Protein AF-A0A813ERV9-F1 (afdb_monomer_lite)

Organism: Polarella glacialis (NCBI:txid89957)

Foldseek 3Di:
DDPPDPVVVVVVVVVVVVVVVVVVVVVVVVVVVVVVVVVLVVVLVVVLVVLLVVCVVVVHDPVVSVVVSVVSVVCSVPDDSDPDDPVVDDPVVLLVVLCVVCVVVQCVPPVLVVCCVPPVPVSSVVSVD

pLDDT: mean 85.31, std 9.58, range [49.56, 96.94]

Radius of gyration: 27.92 Å; chains: 1; bounding box: 66×47×72 Å

Structure (mmCIF, N/CA/C/O backbone):
data_AF-A0A813ERV9-F1
#
_entry.id   AF-A0A813ERV9-F1
#
loop_
_atom_site.group_PDB
_atom_site.id
_atom_site.type_symbol
_atom_site.label_atom_id
_atom_site.label_alt_id
_atom_site.label_comp_id
_atom_site.label_asym_id
_atom_site.label_entity_id
_atom_site.label_seq_id
_atom_site.pdbx_PDB_ins_code
_atom_site.Cartn_x
_atom_site.Cartn_y
_atom_site.Cartn_z
_atom_site.occupancy
_atom_site.B_iso_or_equiv
_atom_site.auth_seq_id
_atom_site.auth_comp_id
_atom_site.auth_asym_id
_atom_site.auth_atom_id
_atom_site.pdbx_PDB_model_num
ATOM 1 N N . VAL A 1 1 ? 40.493 -7.833 -31.629 1.00 49.56 1 VAL A N 1
ATOM 2 C CA . VAL A 1 1 ? 40.526 -8.525 -32.939 1.00 49.56 1 VAL A CA 1
ATOM 3 C C . VAL A 1 1 ? 39.834 -7.615 -33.942 1.00 49.56 1 VAL A C 1
ATOM 5 O O . VAL A 1 1 ? 38.726 -7.182 -33.652 1.00 49.56 1 VAL A O 1
ATOM 8 N N . ARG A 1 2 ? 40.522 -7.187 -35.010 1.00 52.38 2 ARG A N 1
ATOM 9 C CA . ARG A 1 2 ? 39.941 -6.306 -36.041 1.00 52.38 2 ARG A CA 1
ATOM 10 C C . ARG A 1 2 ? 39.028 -7.160 -36.937 1.00 52.38 2 ARG A C 1
ATOM 12 O O . ARG A 1 2 ? 39.505 -8.198 -37.376 1.00 52.38 2 ARG A O 1
ATOM 19 N N . PRO A 1 3 ? 37.762 -6.776 -37.172 1.00 57.84 3 PRO A N 1
ATOM 20 C CA . PRO A 1 3 ? 36.899 -7.511 -38.086 1.00 57.84 3 PRO A CA 1
ATOM 21 C C . PRO A 1 3 ? 37.308 -7.186 -39.524 1.00 57.84 3 PRO A C 1
ATOM 23 O O . PRO A 1 3 ? 37.125 -6.049 -39.977 1.00 57.84 3 PRO A O 1
ATOM 26 N N . ASP A 1 4 ? 37.901 -8.164 -40.203 1.00 72.00 4 ASP A N 1
ATOM 27 C CA . ASP A 1 4 ? 38.377 -8.037 -41.586 1.00 72.00 4 ASP A CA 1
ATOM 28 C C . ASP A 1 4 ? 37.262 -8.325 -42.609 1.00 72.00 4 ASP A C 1
ATOM 30 O O . ASP A 1 4 ? 37.397 -7.988 -43.783 1.00 72.00 4 ASP A O 1
ATOM 34 N N . SER A 1 5 ? 36.114 -8.863 -42.176 1.00 78.38 5 SER A N 1
ATOM 35 C CA . SER A 1 5 ? 34.961 -9.131 -43.044 1.00 78.38 5 SER A CA 1
ATOM 36 C C . SER A 1 5 ? 33.799 -8.162 -42.790 1.00 78.38 5 SER A C 1
ATOM 38 O O . SER A 1 5 ? 33.397 -7.913 -41.651 1.00 78.38 5 SER A O 1
ATOM 40 N N . GLY A 1 6 ? 33.197 -7.627 -43.860 1.00 83.50 6 GLY A N 1
ATOM 41 C CA . GLY A 1 6 ? 32.031 -6.732 -43.773 1.00 83.50 6 GLY A CA 1
ATOM 42 C C . GLY A 1 6 ? 30.835 -7.351 -43.034 1.00 83.50 6 GLY A C 1
ATOM 43 O O . GLY A 1 6 ? 30.091 -6.641 -42.356 1.00 83.50 6 GLY A O 1
ATOM 44 N N . TRP A 1 7 ? 30.707 -8.680 -43.082 1.00 86.44 7 TRP A N 1
ATOM 45 C CA . TRP A 1 7 ? 29.687 -9.429 -42.346 1.00 86.44 7 TRP A CA 1
ATOM 46 C C . TRP A 1 7 ? 29.900 -9.406 -40.828 1.00 86.44 7 TRP A C 1
ATOM 48 O O . TRP A 1 7 ? 28.932 -9.278 -40.080 1.00 86.44 7 TRP A O 1
ATOM 58 N N . GLU A 1 8 ? 31.149 -9.447 -40.361 1.00 87.69 8 GLU A N 1
ATOM 59 C CA . GLU A 1 8 ? 31.474 -9.368 -38.929 1.00 87.69 8 GLU A CA 1
ATOM 60 C C . GLU A 1 8 ? 31.128 -7.992 -38.355 1.00 87.69 8 GLU A C 1
ATOM 62 O O . GLU A 1 8 ? 30.645 -7.886 -37.227 1.00 87.69 8 GLU A O 1
ATOM 67 N N . ARG A 1 9 ? 31.313 -6.927 -39.148 1.00 86.31 9 ARG A N 1
ATOM 68 C CA . ARG A 1 9 ? 30.912 -5.568 -38.757 1.00 86.31 9 ARG A CA 1
ATOM 69 C C . ARG A 1 9 ? 29.401 -5.446 -38.610 1.00 86.31 9 ARG A C 1
ATOM 71 O O . ARG A 1 9 ? 28.942 -4.900 -37.611 1.00 86.31 9 ARG A O 1
ATOM 78 N N . LEU A 1 10 ? 28.637 -5.964 -39.574 1.00 90.75 10 LEU A N 1
ATOM 79 C CA . LEU A 1 10 ? 27.175 -5.930 -39.519 1.00 90.75 10 LEU A CA 1
ATOM 80 C C . LEU A 1 10 ? 26.655 -6.705 -38.301 1.00 90.75 10 LEU A C 1
ATOM 82 O O . LEU A 1 10 ? 25.836 -6.188 -37.543 1.00 90.75 10 LEU A O 1
ATOM 86 N N . TYR A 1 11 ? 27.191 -7.904 -38.066 1.00 91.50 11 TYR A N 1
ATOM 87 C CA . TYR A 1 11 ? 26.864 -8.709 -36.891 1.00 91.50 11 TYR A CA 1
ATOM 88 C C . TYR A 1 11 ? 27.214 -7.990 -35.578 1.00 91.50 11 TYR A C 1
ATOM 90 O O . TYR A 1 11 ? 26.407 -7.970 -34.650 1.00 91.50 11 TYR A O 1
ATOM 98 N N . GLY A 1 12 ? 28.366 -7.313 -35.520 1.00 92.19 12 GLY A N 1
ATOM 99 C CA . GLY A 1 12 ? 28.754 -6.483 -34.379 1.00 92.19 12 GLY A CA 1
ATOM 100 C C . GLY A 1 12 ? 27.765 -5.347 -34.100 1.00 92.19 12 GLY A C 1
ATOM 101 O O . GLY A 1 12 ? 27.394 -5.132 -32.947 1.00 92.19 12 GLY A O 1
ATOM 102 N N . VAL A 1 13 ? 27.277 -4.662 -35.139 1.00 92.69 13 VAL A N 1
ATOM 103 C CA . VAL A 1 13 ? 26.252 -3.611 -35.000 1.00 92.69 13 VAL A CA 1
ATOM 104 C C . VAL A 1 13 ? 24.943 -4.185 -34.452 1.00 92.69 13 VAL A C 1
ATOM 106 O O . VAL A 1 13 ? 24.366 -3.609 -33.528 1.00 92.69 13 VAL A O 1
ATOM 109 N N . PHE A 1 14 ? 24.499 -5.342 -34.953 1.00 95.06 14 PHE A N 1
ATOM 110 C CA . PHE A 1 14 ? 23.310 -6.020 -34.427 1.00 95.06 14 PHE A CA 1
ATOM 111 C C . PHE A 1 14 ? 23.476 -6.443 -32.963 1.00 95.06 14 PHE A C 1
ATOM 113 O O . PHE A 1 14 ? 22.573 -6.213 -32.157 1.00 95.06 14 PHE A O 1
ATOM 120 N N . ILE A 1 15 ? 24.625 -7.007 -32.579 1.00 95.12 15 ILE A N 1
ATOM 121 C CA . ILE A 1 15 ? 24.897 -7.361 -31.178 1.00 95.12 15 ILE A CA 1
ATOM 122 C C . ILE A 1 15 ? 24.855 -6.124 -30.288 1.00 95.12 15 ILE A C 1
ATOM 124 O O . ILE A 1 15 ? 24.197 -6.142 -29.252 1.00 95.12 15 ILE A O 1
ATOM 128 N N . VAL A 1 16 ? 25.529 -5.039 -30.670 1.00 95.69 16 VAL A N 1
ATOM 129 C CA . VAL A 1 16 ? 25.535 -3.813 -29.862 1.00 95.69 16 VAL A CA 1
ATOM 130 C C . VAL A 1 16 ? 24.114 -3.261 -29.719 1.00 95.69 16 VAL A C 1
ATOM 132 O O . VAL A 1 16 ? 23.699 -2.935 -28.608 1.00 95.69 16 VAL A O 1
ATOM 135 N N . GLY A 1 17 ? 23.335 -3.240 -30.805 1.00 96.56 17 GLY A N 1
ATOM 136 C CA . GLY A 1 17 ? 21.934 -2.815 -30.776 1.00 96.56 17 GLY A CA 1
ATOM 137 C C . GLY A 1 17 ? 21.072 -3.669 -29.842 1.00 96.56 17 GLY A C 1
ATOM 138 O O . GLY A 1 17 ? 20.411 -3.141 -28.949 1.00 96.56 17 GLY A O 1
ATOM 139 N N . THR A 1 18 ? 21.114 -4.993 -29.995 1.00 95.19 18 THR A N 1
ATOM 140 C CA . THR A 1 18 ? 20.359 -5.926 -29.137 1.00 95.19 18 THR A CA 1
ATOM 141 C C . THR A 1 18 ? 20.794 -5.847 -27.671 1.00 95.19 18 THR A C 1
ATOM 143 O O . THR A 1 18 ? 19.945 -5.846 -26.782 1.00 95.19 18 THR A O 1
ATOM 146 N N . THR A 1 19 ? 22.092 -5.687 -27.402 1.00 96.44 19 THR A N 1
ATOM 147 C CA . THR A 1 19 ? 22.637 -5.545 -26.042 1.00 96.44 19 THR A CA 1
ATOM 148 C C . THR A 1 19 ? 22.113 -4.281 -25.361 1.00 96.44 19 THR A C 1
ATOM 150 O O . THR A 1 19 ? 21.693 -4.339 -24.206 1.00 96.44 19 THR A O 1
ATOM 153 N N . LEU A 1 20 ? 22.063 -3.152 -26.076 1.00 96.56 20 LEU A N 1
ATOM 154 C CA . LEU A 1 20 ? 21.489 -1.909 -25.553 1.00 96.56 20 LEU A CA 1
ATOM 155 C C . LEU A 1 20 ? 20.004 -2.063 -25.209 1.00 96.56 20 LEU A C 1
ATOM 157 O O . LEU A 1 20 ? 19.573 -1.611 -24.149 1.00 96.56 20 LEU A O 1
ATOM 161 N N . VAL A 1 21 ? 19.231 -2.740 -26.063 1.00 96.94 21 VAL A N 1
ATOM 162 C CA . VAL A 1 21 ? 17.805 -3.002 -25.811 1.00 96.94 21 VAL A CA 1
ATOM 163 C C . VAL A 1 21 ? 17.617 -3.882 -24.572 1.00 96.94 21 VAL A C 1
ATOM 165 O O . VAL A 1 21 ? 16.792 -3.566 -23.713 1.00 96.94 21 VAL A O 1
ATOM 168 N N . VAL A 1 22 ? 18.403 -4.954 -24.435 1.00 96.88 22 VAL A N 1
ATOM 169 C CA . VAL A 1 22 ? 18.330 -5.857 -23.275 1.00 96.88 22 VAL A CA 1
ATOM 170 C C . VAL A 1 22 ? 18.684 -5.116 -21.987 1.00 96.88 22 VAL A C 1
ATOM 172 O O . VAL A 1 22 ? 17.904 -5.165 -21.034 1.00 96.88 22 VAL A O 1
ATOM 175 N N . ILE A 1 23 ? 19.795 -4.372 -21.966 1.00 96.44 23 ILE A N 1
ATOM 176 C CA . ILE A 1 23 ? 20.216 -3.586 -20.795 1.00 96.44 23 ILE A CA 1
ATOM 177 C C . ILE A 1 23 ? 19.158 -2.537 -20.439 1.00 96.44 23 ILE A C 1
ATOM 179 O O . ILE A 1 23 ? 18.787 -2.421 -19.271 1.00 96.44 23 ILE A O 1
ATOM 183 N N . GLY A 1 24 ? 18.626 -1.817 -21.432 1.00 96.12 24 GLY A N 1
ATOM 184 C CA . GLY A 1 24 ? 17.564 -0.834 -21.224 1.00 96.12 24 GLY A CA 1
ATOM 185 C C . GLY A 1 24 ? 16.319 -1.461 -20.597 1.00 96.12 24 GLY A C 1
ATOM 186 O O . GLY A 1 24 ? 15.820 -0.972 -19.587 1.00 96.12 24 GLY A O 1
ATOM 187 N N . SER A 1 25 ? 15.868 -2.602 -21.127 1.00 95.56 25 SER A N 1
ATOM 188 C CA . SER A 1 25 ? 14.699 -3.313 -20.597 1.00 95.56 25 SER A CA 1
ATOM 189 C C . SER A 1 25 ? 14.905 -3.821 -19.164 1.00 95.56 25 SER A C 1
ATOM 191 O O . SER A 1 25 ? 13.992 -3.738 -18.338 1.00 95.56 25 SER A O 1
ATOM 193 N N . ALA A 1 26 ? 16.106 -4.309 -18.840 1.00 95.12 26 ALA A N 1
ATOM 194 C CA . ALA A 1 26 ? 16.449 -4.754 -17.496 1.00 95.12 26 ALA A CA 1
ATOM 195 C C . ALA A 1 26 ? 16.441 -3.575 -16.513 1.00 95.12 26 ALA A C 1
ATOM 197 O O . ALA A 1 26 ? 15.833 -3.663 -15.444 1.00 95.12 26 ALA A O 1
ATOM 198 N N . LEU A 1 27 ? 17.038 -2.446 -16.904 1.00 95.38 27 LEU A N 1
ATOM 199 C CA . LEU A 1 27 ? 17.073 -1.236 -16.089 1.00 95.38 27 LEU A CA 1
ATOM 200 C C . LEU A 1 27 ? 15.669 -0.679 -15.830 1.00 95.38 27 LEU A C 1
ATOM 202 O O . LEU A 1 27 ? 15.368 -0.298 -14.699 1.00 95.38 27 LEU A O 1
ATOM 206 N N . SER A 1 28 ? 14.786 -0.678 -16.834 1.00 94.12 28 SER A N 1
ATOM 207 C CA . SER A 1 28 ? 13.392 -0.257 -16.664 1.00 94.12 28 SER A CA 1
ATOM 208 C C . SER A 1 28 ? 12.652 -1.120 -15.645 1.00 94.12 28 SER A C 1
ATOM 210 O O . SER A 1 28 ? 11.969 -0.577 -14.781 1.00 94.12 28 SER A O 1
ATOM 212 N N . LYS A 1 29 ? 12.824 -2.448 -15.688 1.00 93.56 29 LYS A N 1
ATOM 213 C CA . LYS A 1 29 ? 12.193 -3.359 -14.718 1.00 93.56 29 LYS A CA 1
ATOM 214 C C . LYS A 1 29 ? 12.689 -3.106 -13.296 1.00 93.56 29 LYS A C 1
ATOM 216 O O . LYS A 1 29 ? 11.877 -2.978 -12.389 1.00 93.56 29 LYS A O 1
ATOM 221 N N . ILE A 1 30 ? 14.004 -2.973 -13.116 1.00 94.31 30 ILE A N 1
ATOM 222 C 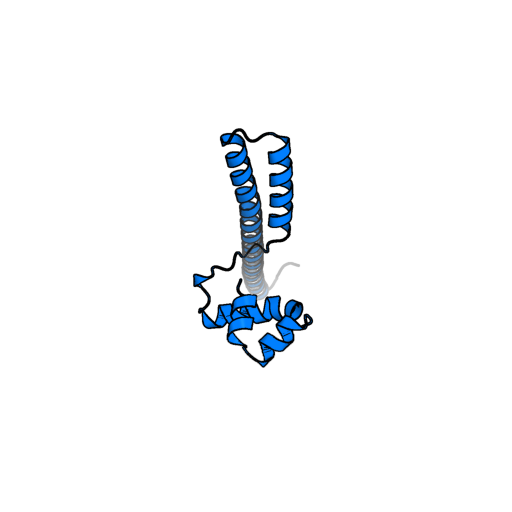CA . ILE A 1 30 ? 14.613 -2.673 -11.810 1.00 94.31 30 ILE A CA 1
ATOM 223 C C . ILE A 1 30 ? 14.134 -1.314 -11.285 1.00 94.31 30 ILE A C 1
ATOM 225 O O . ILE A 1 30 ? 13.829 -1.160 -10.106 1.00 94.31 30 ILE A O 1
ATOM 229 N N . THR A 1 31 ? 14.052 -0.313 -12.158 1.00 93.62 31 THR A N 1
ATOM 230 C CA . THR A 1 31 ? 13.601 1.028 -11.769 1.00 93.62 31 THR A CA 1
ATOM 231 C C . THR A 1 31 ? 12.119 1.027 -11.400 1.00 93.62 31 THR A C 1
ATOM 233 O O . THR A 1 31 ? 11.733 1.683 -10.432 1.00 93.62 31 THR A O 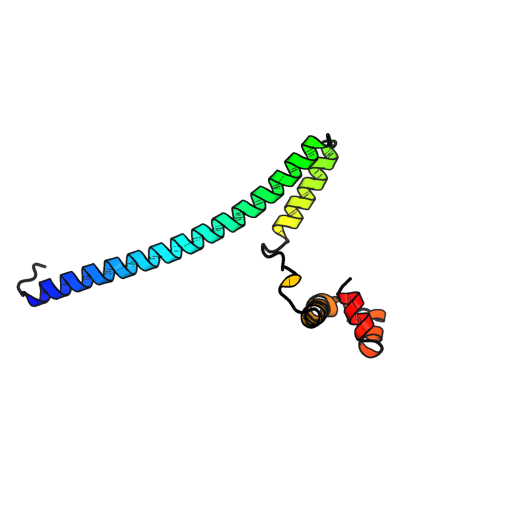1
ATOM 236 N N . GLY A 1 32 ? 11.297 0.265 -12.127 1.00 90.38 32 GLY A N 1
ATOM 237 C CA . GLY A 1 32 ? 9.881 0.075 -11.822 1.00 90.38 32 GLY A CA 1
ATOM 238 C C . GLY A 1 32 ? 9.677 -0.521 -10.432 1.00 90.38 32 GLY A C 1
ATOM 239 O O . GLY A 1 32 ? 9.026 0.099 -9.593 1.00 90.38 32 GLY A O 1
ATOM 240 N N . THR A 1 33 ? 10.336 -1.646 -10.139 1.00 89.88 33 THR A N 1
ATOM 241 C CA . THR A 1 33 ? 10.227 -2.301 -8.825 1.00 89.88 33 THR A CA 1
ATOM 242 C C . THR A 1 33 ? 10.769 -1.428 -7.694 1.00 89.88 33 THR A C 1
ATOM 244 O O . THR A 1 33 ? 10.170 -1.354 -6.624 1.00 89.88 33 THR A O 1
ATOM 247 N N . LEU A 1 34 ? 11.868 -0.700 -7.918 1.00 90.38 34 LEU A N 1
ATOM 248 C CA . LEU A 1 34 ? 12.398 0.233 -6.923 1.00 90.38 34 LEU A CA 1
ATOM 249 C C . LEU A 1 34 ? 11.423 1.382 -6.637 1.00 90.38 34 LEU A C 1
ATOM 251 O O . LEU A 1 34 ? 11.322 1.840 -5.498 1.00 90.38 34 LEU A O 1
ATOM 255 N N . THR A 1 35 ? 10.718 1.859 -7.661 1.00 89.19 35 THR A N 1
ATOM 256 C CA . THR A 1 35 ? 9.728 2.928 -7.512 1.00 89.19 35 THR A CA 1
ATOM 257 C C . THR A 1 35 ? 8.532 2.441 -6.701 1.00 89.19 35 THR A C 1
ATOM 259 O O . THR A 1 35 ? 8.149 3.120 -5.753 1.00 89.19 35 THR A O 1
ATOM 262 N N . GLU A 1 36 ? 8.016 1.243 -6.983 1.00 85.19 36 GLU A N 1
ATOM 263 C CA . GLU A 1 36 ? 6.949 0.609 -6.193 1.00 85.19 36 GLU A CA 1
ATOM 264 C C . GLU A 1 36 ? 7.365 0.370 -4.733 1.00 85.19 36 GLU A C 1
ATOM 266 O O . GLU A 1 36 ? 6.618 0.650 -3.798 1.00 85.19 36 GLU A O 1
ATOM 271 N N . LEU A 1 37 ? 8.600 -0.074 -4.492 1.00 83.00 37 LEU A N 1
ATOM 272 C CA . LEU A 1 37 ? 9.108 -0.227 -3.126 1.00 83.00 37 LEU A CA 1
ATOM 273 C C . LEU A 1 37 ? 9.194 1.117 -2.390 1.00 83.00 37 LEU A C 1
ATOM 275 O O . LEU A 1 37 ? 8.873 1.212 -1.202 1.00 83.00 37 LEU A O 1
ATOM 279 N N . ARG A 1 38 ? 9.610 2.179 -3.089 1.00 84.25 38 ARG A N 1
ATOM 280 C CA . ARG A 1 38 ? 9.659 3.532 -2.522 1.00 84.25 38 ARG A CA 1
ATOM 281 C C . ARG A 1 38 ? 8.268 4.066 -2.208 1.00 84.25 38 ARG A C 1
ATOM 283 O O . ARG A 1 38 ? 8.114 4.690 -1.158 1.00 84.25 38 ARG A O 1
ATOM 290 N N . THR A 1 39 ? 7.272 3.826 -3.062 1.00 83.75 39 THR A N 1
ATOM 291 C CA . THR A 1 39 ? 5.896 4.265 -2.795 1.00 83.75 39 THR A CA 1
ATOM 292 C C . THR A 1 39 ? 5.345 3.567 -1.555 1.00 83.75 39 THR A C 1
ATOM 294 O O . THR A 1 39 ? 4.909 4.266 -0.640 1.00 83.75 39 THR A O 1
ATOM 297 N N . ILE A 1 40 ? 5.501 2.244 -1.433 1.00 79.81 40 ILE A N 1
ATOM 298 C CA . ILE A 1 40 ? 5.070 1.476 -0.248 1.00 79.81 40 ILE A CA 1
ATOM 299 C C . ILE A 1 40 ? 5.705 2.029 1.038 1.00 79.81 40 ILE A C 1
ATOM 301 O O . ILE A 1 40 ? 5.012 2.307 2.019 1.00 79.81 40 ILE A O 1
ATOM 305 N N . ASN A 1 41 ? 7.021 2.260 1.038 1.00 82.12 41 ASN A N 1
ATOM 306 C CA . ASN A 1 41 ? 7.710 2.794 2.216 1.00 82.12 41 ASN A CA 1
ATOM 307 C C . ASN A 1 41 ? 7.280 4.239 2.552 1.00 82.12 41 ASN A C 1
ATOM 309 O O . ASN A 1 41 ? 7.188 4.636 3.721 1.00 82.12 41 ASN A O 1
ATOM 313 N N . SER A 1 42 ? 6.990 5.042 1.524 1.00 85.94 42 SER A N 1
ATOM 314 C CA . SER A 1 42 ? 6.529 6.420 1.705 1.00 85.94 42 SER A CA 1
ATOM 315 C C . SER A 1 42 ? 5.146 6.489 2.358 1.00 85.94 42 SER A C 1
ATOM 317 O O . SER A 1 42 ? 4.914 7.367 3.189 1.00 85.94 42 SER A O 1
ATOM 319 N N . GLU A 1 43 ? 4.251 5.542 2.063 1.00 83.62 43 GLU A N 1
ATOM 320 C CA . GLU A 1 43 ? 2.904 5.503 2.639 1.00 83.62 43 GLU A CA 1
ATOM 321 C C . GLU A 1 43 ? 2.914 5.209 4.139 1.00 83.62 43 GLU A C 1
ATOM 323 O O . GLU A 1 43 ? 2.202 5.868 4.901 1.00 83.62 43 GLU A O 1
ATOM 328 N N . VAL A 1 44 ? 3.757 4.272 4.584 1.00 82.88 44 VAL A N 1
ATOM 329 C CA . VAL A 1 44 ? 3.945 3.967 6.013 1.00 82.88 44 VAL A CA 1
ATOM 330 C C . VAL A 1 44 ? 4.438 5.208 6.756 1.00 82.88 44 VAL A C 1
ATOM 332 O O . VAL A 1 44 ? 3.874 5.610 7.779 1.00 82.88 44 VAL A O 1
ATOM 335 N N . SER A 1 45 ? 5.452 5.870 6.195 1.00 86.06 45 SER A N 1
ATOM 336 C CA . SER A 1 45 ? 6.007 7.105 6.754 1.00 86.06 45 SER A CA 1
ATOM 337 C C . SER A 1 45 ? 4.972 8.235 6.795 1.00 86.06 45 SER A C 1
ATOM 339 O O . SER A 1 45 ? 4.920 8.989 7.772 1.00 86.06 45 SER A O 1
ATOM 341 N N . ARG A 1 46 ? 4.114 8.333 5.770 1.00 88.75 46 ARG A N 1
ATOM 342 C CA . ARG A 1 46 ? 3.028 9.317 5.693 1.00 88.75 46 ARG A CA 1
ATOM 343 C C . ARG A 1 46 ? 1.985 9.089 6.788 1.00 88.75 46 ARG A C 1
ATOM 345 O O . ARG A 1 46 ? 1.747 10.007 7.569 1.00 88.75 46 ARG A O 1
ATOM 352 N N . LYS A 1 47 ? 1.451 7.869 6.921 1.00 88.00 47 LYS A N 1
ATOM 353 C CA . LYS A 1 47 ? 0.464 7.507 7.962 1.00 88.00 47 LYS A CA 1
ATOM 354 C C . LYS A 1 47 ? 1.000 7.778 9.369 1.00 88.00 47 LYS A C 1
ATOM 356 O O . LYS A 1 47 ? 0.320 8.373 10.203 1.00 88.00 47 LYS A O 1
ATOM 361 N N . ARG A 1 48 ? 2.260 7.412 9.625 1.00 89.44 48 ARG A N 1
ATOM 362 C CA . ARG A 1 48 ? 2.935 7.688 10.903 1.00 89.44 48 ARG A CA 1
ATOM 363 C C . ARG A 1 48 ? 3.024 9.189 11.197 1.00 89.44 48 ARG A C 1
ATOM 365 O O . ARG A 1 48 ? 2.821 9.617 12.335 1.00 89.44 48 ARG A O 1
ATOM 372 N N . ARG A 1 49 ? 3.340 9.996 10.180 1.00 90.94 49 ARG A N 1
ATOM 373 C CA . ARG A 1 49 ? 3.422 11.457 10.301 1.00 90.94 49 ARG A CA 1
ATOM 374 C C . ARG A 1 49 ? 2.053 12.084 10.563 1.00 90.94 49 ARG A C 1
ATOM 376 O O . ARG A 1 49 ? 1.971 12.950 11.427 1.00 90.94 49 ARG A O 1
ATOM 383 N N . GLU A 1 50 ? 1.009 11.648 9.864 1.00 92.50 50 GLU A N 1
ATOM 384 C CA . GLU A 1 50 ? -0.365 12.135 10.050 1.00 92.50 50 GLU A CA 1
ATOM 385 C C . GLU A 1 50 ? -0.836 11.947 11.498 1.00 92.50 50 GLU A C 1
ATOM 387 O O . GLU A 1 50 ? -1.284 12.909 12.124 1.00 92.50 50 GLU A O 1
ATOM 392 N N . VAL A 1 51 ? -0.630 10.756 12.075 1.00 92.06 51 VAL A N 1
ATOM 393 C CA . VAL A 1 51 ? -0.986 10.493 13.481 1.00 92.06 51 VAL A CA 1
ATOM 394 C C . VAL A 1 51 ? -0.205 11.399 14.433 1.00 92.06 51 VAL A C 1
ATOM 396 O O . VAL A 1 51 ? -0.782 11.976 15.353 1.00 92.06 51 VAL A O 1
ATOM 399 N N . ARG A 1 52 ? 1.100 11.582 14.203 1.00 90.88 52 ARG A N 1
ATOM 400 C CA . ARG A 1 52 ? 1.922 12.467 15.039 1.00 90.88 52 ARG A CA 1
ATOM 401 C C . ARG A 1 52 ? 1.433 13.915 15.002 1.00 90.88 52 ARG A C 1
ATOM 403 O O . ARG A 1 52 ? 1.362 14.553 16.048 1.00 90.88 52 ARG A O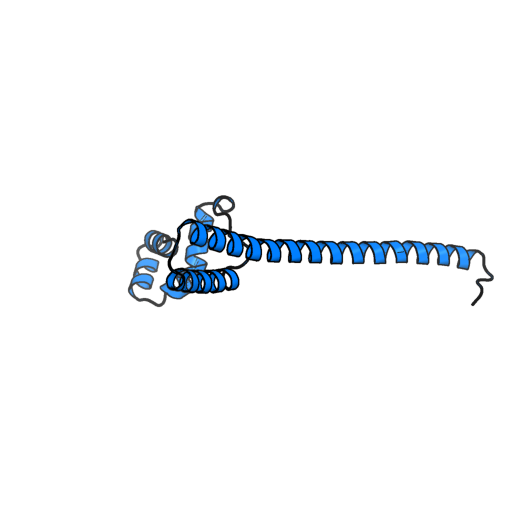 1
ATOM 410 N N . VAL A 1 53 ? 1.112 14.431 13.816 1.00 92.56 53 VAL A N 1
ATOM 411 C CA . VAL A 1 53 ? 0.592 15.798 13.651 1.00 92.56 53 VAL A CA 1
ATOM 412 C C . VAL A 1 53 ? -0.755 15.944 14.358 1.00 92.56 53 VAL A C 1
ATOM 414 O O . VAL A 1 53 ? -0.952 16.913 15.086 1.00 92.56 53 VAL A O 1
ATOM 417 N N . TYR A 1 54 ? -1.648 14.962 14.216 1.00 93.31 54 TYR A N 1
ATOM 418 C CA . TYR A 1 54 ? -2.945 14.960 14.892 1.00 93.31 54 TYR A CA 1
ATOM 419 C C . TYR A 1 54 ? -2.811 15.022 16.421 1.00 93.31 54 TYR A C 1
ATOM 421 O O . TYR A 1 54 ? -3.431 15.870 17.059 1.00 93.31 54 TYR A O 1
ATOM 429 N N . LEU A 1 55 ? -1.961 14.173 17.008 1.00 91.94 55 LEU A N 1
ATOM 430 C CA . LEU A 1 55 ? -1.740 14.144 18.459 1.00 91.94 55 LEU A CA 1
ATOM 431 C C . LEU A 1 55 ? -1.149 15.45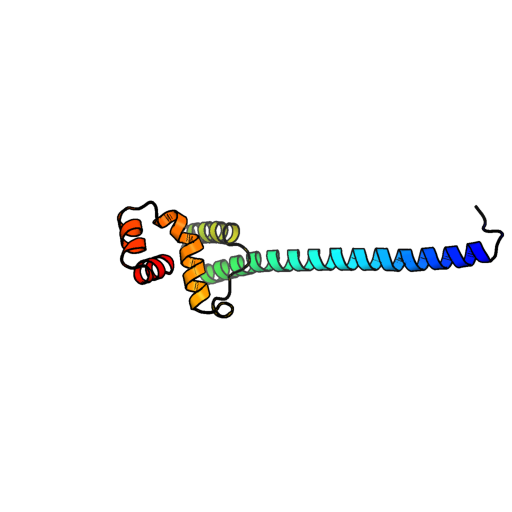7 18.981 1.00 91.94 55 LEU A C 1
ATOM 433 O O . LEU A 1 55 ? -1.544 15.926 20.048 1.00 91.94 55 LEU A O 1
ATOM 437 N N . ASN A 1 56 ? -0.248 16.071 18.209 1.00 90.50 56 ASN A N 1
ATOM 438 C CA . ASN A 1 56 ? 0.338 17.361 18.557 1.00 90.50 56 ASN A CA 1
ATOM 439 C C . ASN A 1 56 ? -0.712 18.486 18.538 1.00 90.50 56 ASN A C 1
ATOM 441 O O . ASN A 1 56 ? -0.766 19.293 19.459 1.00 90.50 56 ASN A O 1
ATOM 445 N N . ASN A 1 57 ? -1.598 18.502 17.535 1.00 93.12 57 ASN A N 1
ATOM 446 C CA . ASN A 1 57 ? -2.671 19.498 17.429 1.00 93.12 57 ASN A CA 1
ATOM 447 C C . ASN A 1 57 ? -3.695 19.390 18.573 1.00 93.12 57 ASN A C 1
ATOM 449 O O . ASN A 1 57 ? -4.263 20.394 18.998 1.00 93.12 57 ASN A O 1
ATOM 453 N N . GLN A 1 58 ? -3.920 18.180 19.089 1.00 92.69 58 GLN A 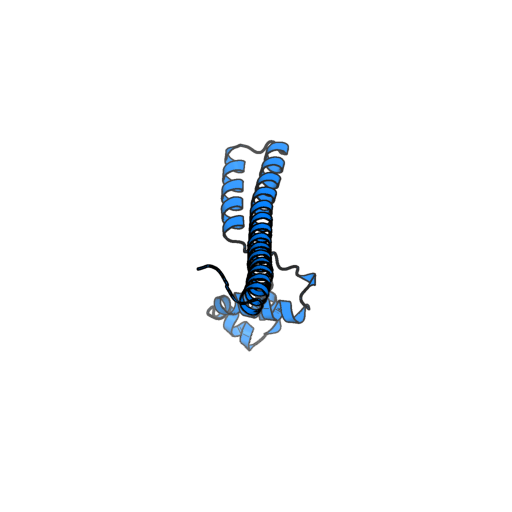N 1
ATOM 454 C CA . GLN A 1 58 ? -4.843 17.918 20.197 1.00 92.69 58 GLN A CA 1
ATOM 455 C C . GLN A 1 58 ? -4.219 18.147 21.587 1.00 92.69 58 GLN A C 1
ATOM 457 O O . GLN A 1 58 ? -4.873 17.879 22.589 1.00 92.69 58 GLN A O 1
ATOM 462 N N . HIS A 1 59 ? -2.976 18.645 21.667 1.00 90.19 59 HIS A N 1
ATOM 463 C CA . HIS A 1 59 ? -2.270 18.916 22.929 1.00 90.19 59 HIS A CA 1
ATOM 464 C C . HIS A 1 59 ? -2.255 17.708 23.885 1.00 90.19 59 HIS A C 1
ATOM 466 O O . HIS A 1 59 ? -2.354 17.840 25.106 1.00 90.19 59 HIS A O 1
ATOM 472 N N . VAL A 1 60 ? -2.138 16.504 23.318 1.00 89.31 60 VAL A N 1
ATOM 473 C CA . VAL A 1 60 ? -2.142 15.249 24.073 1.00 89.31 60 VAL A CA 1
ATOM 474 C C . VAL A 1 60 ? -0.875 15.163 24.935 1.00 89.31 60 VAL A C 1
ATOM 476 O O . VAL A 1 60 ? 0.219 15.444 24.435 1.00 89.31 60 VAL A O 1
ATOM 479 N N . PRO A 1 61 ? -0.962 14.729 26.208 1.00 91.94 61 PRO A N 1
ATOM 480 C CA . PRO A 1 61 ? 0.215 14.564 27.055 1.00 91.94 61 PRO A CA 1
ATOM 481 C C . PRO A 1 61 ? 1.254 13.638 26.406 1.00 91.94 61 PRO A C 1
ATOM 483 O O . PRO A 1 61 ? 0.919 12.636 25.765 1.00 91.94 61 PRO A O 1
ATOM 486 N N . MET A 1 62 ? 2.537 13.965 26.590 1.00 88.06 62 MET A N 1
ATOM 487 C CA . MET A 1 62 ? 3.657 13.278 25.929 1.00 88.06 62 MET A CA 1
ATOM 488 C C . MET A 1 62 ? 3.664 11.767 26.201 1.00 88.06 62 MET A C 1
ATOM 490 O O . MET A 1 62 ? 3.927 10.976 25.296 1.00 88.06 62 MET A O 1
ATOM 494 N N . GLU A 1 63 ? 3.320 11.355 27.421 1.00 91.94 63 GLU A N 1
ATOM 495 C CA . GLU A 1 63 ? 3.254 9.942 27.804 1.00 91.94 63 GLU A CA 1
ATOM 496 C C . GLU A 1 63 ? 2.220 9.166 26.970 1.00 91.94 63 GLU A C 1
ATOM 498 O O . GLU A 1 63 ? 2.510 8.088 26.444 1.00 91.94 63 GLU A O 1
ATOM 503 N N . LEU A 1 64 ? 1.030 9.741 26.772 1.00 90.62 64 LEU A N 1
ATOM 504 C CA . LEU A 1 64 ? -0.021 9.129 25.961 1.00 90.62 64 LEU A CA 1
ATOM 505 C C . LEU A 1 64 ? 0.368 9.116 24.478 1.00 90.62 64 LEU A C 1
ATOM 507 O O . LEU A 1 64 ? 0.198 8.098 23.807 1.00 90.62 64 LEU A O 1
ATOM 511 N N . THR A 1 65 ? 0.983 10.194 23.987 1.00 92.12 65 THR A N 1
ATOM 512 C CA . THR A 1 65 ? 1.517 10.266 22.620 1.00 92.12 65 THR A CA 1
ATOM 513 C C . THR A 1 65 ? 2.538 9.160 22.356 1.00 92.12 65 THR A C 1
ATOM 515 O O . THR A 1 65 ? 2.465 8.487 21.329 1.00 92.12 65 THR A O 1
ATOM 518 N N . GLN A 1 66 ? 3.458 8.902 23.288 1.00 91.81 66 GLN A N 1
ATOM 519 C CA . GLN A 1 66 ? 4.435 7.820 23.152 1.00 91.81 66 GLN A CA 1
ATOM 520 C C . GLN A 1 66 ? 3.773 6.439 23.108 1.00 91.81 66 GLN A C 1
ATOM 522 O O . GLN A 1 66 ? 4.143 5.614 22.270 1.00 91.81 66 GLN A O 1
ATOM 527 N N . ARG A 1 67 ? 2.782 6.181 23.971 1.00 93.62 67 ARG A N 1
ATOM 528 C CA . ARG A 1 67 ? 2.049 4.901 23.983 1.00 93.62 67 ARG A CA 1
ATOM 529 C C . ARG A 1 67 ? 1.282 4.684 22.680 1.00 93.62 67 ARG A C 1
ATOM 531 O O . ARG A 1 67 ? 1.372 3.600 22.105 1.00 93.62 67 ARG A O 1
ATOM 538 N N . ILE A 1 68 ? 0.605 5.718 22.180 1.00 93.44 68 ILE A N 1
ATOM 539 C CA . ILE A 1 68 ? -0.114 5.664 20.901 1.00 93.44 68 ILE A CA 1
ATOM 540 C C . ILE A 1 68 ? 0.866 5.431 19.750 1.00 93.44 68 ILE A C 1
ATOM 542 O O . ILE A 1 68 ? 0.651 4.530 18.946 1.00 93.44 68 ILE A O 1
ATOM 546 N N . MET A 1 69 ? 1.976 6.172 19.690 1.00 92.94 69 MET A N 1
ATOM 547 C CA . MET A 1 69 ? 2.968 6.012 18.623 1.00 92.94 69 MET A CA 1
ATOM 548 C C . MET A 1 69 ? 3.623 4.625 18.626 1.00 92.94 69 MET A C 1
ATOM 550 O O . MET A 1 69 ? 3.832 4.073 17.553 1.00 92.94 69 MET A O 1
ATOM 554 N N . ARG A 1 70 ? 3.883 4.018 19.795 1.00 92.38 70 ARG A N 1
ATOM 555 C CA . ARG A 1 70 ? 4.365 2.624 19.875 1.00 92.38 70 ARG A CA 1
ATOM 556 C C . ARG A 1 70 ? 3.360 1.634 19.294 1.00 92.38 70 ARG A C 1
ATOM 558 O O . ARG A 1 70 ? 3.751 0.721 18.575 1.00 92.38 70 ARG A O 1
ATOM 565 N N . PHE A 1 71 ? 2.074 1.815 19.590 1.00 91.06 71 PHE A N 1
ATOM 566 C CA . PHE A 1 71 ? 1.027 0.967 19.026 1.00 91.06 71 PHE A CA 1
ATOM 567 C C . PHE A 1 71 ? 0.873 1.171 17.514 1.00 91.06 71 PHE A C 1
ATOM 569 O O . PHE A 1 71 ? 0.679 0.206 16.781 1.00 91.06 71 PHE A O 1
ATOM 576 N N . VAL A 1 72 ? 0.992 2.412 17.038 1.00 90.50 72 VAL A N 1
ATOM 577 C CA . VAL A 1 72 ? 0.978 2.745 15.607 1.00 90.50 72 VAL A CA 1
ATOM 578 C C . VAL A 1 72 ? 2.156 2.099 14.890 1.00 90.50 72 VAL A C 1
ATOM 580 O O . VAL A 1 72 ? 1.938 1.468 13.865 1.00 90.50 72 VAL A O 1
ATOM 583 N N . ASP A 1 73 ? 3.368 2.201 15.438 1.00 88.94 73 ASP A N 1
ATOM 584 C CA . ASP A 1 73 ? 4.567 1.581 14.865 1.00 88.94 73 ASP A CA 1
ATOM 585 C C . ASP A 1 73 ? 4.395 0.050 14.794 1.00 88.94 73 ASP A C 1
ATOM 587 O O . ASP A 1 73 ? 4.548 -0.533 13.724 1.00 88.94 73 ASP A O 1
ATOM 591 N N . TYR A 1 74 ? 3.929 -0.581 15.879 1.00 89.00 74 TYR A N 1
ATOM 592 C CA . TYR A 1 74 ? 3.603 -2.013 15.903 1.00 89.00 74 TYR A CA 1
ATOM 593 C C . TYR A 1 74 ? 2.532 -2.408 14.871 1.00 89.00 74 TYR A C 1
ATOM 595 O O . TYR A 1 74 ? 2.658 -3.415 14.174 1.00 89.00 74 TYR A O 1
ATOM 603 N N . LYS A 1 75 ? 1.457 -1.621 14.754 1.00 85.44 75 LYS A N 1
ATOM 604 C CA . LYS A 1 75 ? 0.366 -1.902 13.816 1.00 85.44 75 LYS A CA 1
ATOM 605 C C . LYS A 1 75 ? 0.802 -1.698 12.365 1.00 85.44 75 LYS A C 1
ATOM 607 O O . LYS A 1 75 ? 0.376 -2.469 11.516 1.00 85.44 75 LYS A O 1
ATOM 612 N N . LEU A 1 76 ? 1.637 -0.698 12.082 1.00 84.81 76 LEU A N 1
ATOM 613 C CA . LEU A 1 76 ? 2.187 -0.437 10.749 1.00 84.81 76 LEU A CA 1
ATOM 614 C C . LEU A 1 76 ? 3.212 -1.495 10.323 1.00 84.81 76 LEU A C 1
ATOM 616 O O . LEU A 1 76 ? 3.287 -1.798 9.139 1.00 84.81 76 LEU A O 1
ATOM 620 N N . GLU A 1 77 ? 3.965 -2.066 11.263 1.00 82.06 77 GLU A N 1
ATOM 621 C CA . GLU A 1 77 ? 4.882 -3.181 10.997 1.00 82.06 77 GLU A CA 1
ATOM 622 C C . GLU A 1 77 ? 4.127 -4.498 10.750 1.00 82.06 77 GLU A C 1
ATOM 624 O O . GLU A 1 77 ? 4.530 -5.305 9.915 1.00 82.06 77 GLU A O 1
ATOM 629 N N . ARG A 1 78 ? 3.001 -4.709 11.449 1.00 74.94 78 ARG A N 1
ATOM 630 C CA . ARG A 1 78 ? 2.219 -5.955 11.387 1.00 74.94 78 ARG A CA 1
ATOM 631 C C . ARG A 1 78 ? 1.093 -5.952 10.344 1.00 74.94 78 ARG A C 1
ATOM 633 O O . ARG A 1 78 ? 0.698 -7.025 9.891 1.00 74.94 78 ARG A O 1
ATOM 640 N N . GLN A 1 79 ? 0.543 -4.797 9.962 1.00 67.88 79 GLN A N 1
ATOM 641 C CA . GLN A 1 79 ? -0.384 -4.718 8.829 1.00 67.88 79 GLN A CA 1
ATOM 642 C C . GLN A 1 79 ? 0.403 -4.837 7.525 1.00 67.88 79 GLN A C 1
ATOM 644 O O . GLN A 1 79 ? 1.235 -3.987 7.221 1.00 67.88 79 GLN A O 1
ATOM 649 N N . SER A 1 80 ? 0.085 -5.855 6.720 1.00 57.03 80 SER A N 1
ATOM 650 C CA . SER A 1 80 ? 0.521 -5.880 5.323 1.00 57.03 80 SER A CA 1
ATOM 651 C C . SER A 1 80 ? 0.051 -4.593 4.633 1.00 57.03 80 SER A C 1
ATOM 653 O O . SER A 1 80 ? -1.048 -4.108 4.919 1.00 57.03 80 SER A O 1
ATOM 655 N N . SER A 1 81 ? 0.870 -4.048 3.734 1.00 55.12 81 SER A N 1
ATOM 656 C CA . SER A 1 81 ? 0.637 -2.791 3.004 1.00 55.12 81 SER A CA 1
ATOM 657 C C . SER A 1 81 ? -0.686 -2.734 2.231 1.00 55.12 81 SER A C 1
ATOM 659 O O . SER A 1 81 ? -1.087 -1.664 1.781 1.00 55.12 81 SER A O 1
ATOM 661 N N . VAL A 1 82 ? -1.395 -3.855 2.111 1.00 58.69 82 VAL A N 1
ATOM 662 C CA . VAL A 1 82 ? -2.672 -3.961 1.421 1.00 58.69 82 VAL A CA 1
ATOM 663 C C . VAL A 1 82 ? -3.795 -3.924 2.454 1.00 58.69 82 VAL A C 1
ATOM 665 O O . VAL A 1 82 ? -4.207 -4.944 3.005 1.00 58.69 82 VAL A O 1
ATOM 668 N N . ALA A 1 83 ? -4.305 -2.723 2.730 1.00 61.00 83 ALA A N 1
ATOM 669 C CA . ALA A 1 83 ? -5.667 -2.614 3.231 1.00 61.00 83 ALA A CA 1
ATOM 670 C C . ALA A 1 83 ? -6.571 -3.104 2.096 1.00 61.00 83 ALA A C 1
ATOM 672 O O . ALA A 1 83 ? -6.724 -2.415 1.091 1.00 61.00 83 ALA A O 1
ATOM 673 N N . LEU A 1 84 ? -7.068 -4.335 2.217 1.00 62.72 84 LEU A N 1
ATOM 674 C CA . LEU A 1 84 ? -7.999 -4.898 1.254 1.00 62.72 84 LEU A CA 1
ATOM 675 C C . LEU A 1 84 ? -9.245 -4.019 1.252 1.00 62.72 84 LEU A C 1
ATOM 677 O O . LEU A 1 84 ? -9.934 -3.908 2.267 1.00 62.72 84 LEU A O 1
ATOM 681 N N . ASP A 1 85 ? -9.488 -3.357 0.131 1.00 70.06 85 ASP A N 1
ATOM 682 C CA . ASP A 1 85 ? -10.708 -2.598 -0.064 1.00 70.06 85 ASP A CA 1
ATOM 683 C C . ASP A 1 85 ? -11.873 -3.592 -0.094 1.00 70.06 85 ASP A C 1
ATOM 685 O O . ASP A 1 85 ? -11.962 -4.455 -0.972 1.00 70.06 85 ASP A O 1
ATOM 689 N N . SER A 1 86 ? -12.743 -3.508 0.910 1.00 66.81 86 SER A N 1
ATOM 690 C CA . SER A 1 86 ? -13.897 -4.393 1.039 1.00 66.81 86 SER A CA 1
ATOM 691 C C . SER A 1 86 ? -14.870 -4.232 -0.129 1.00 66.81 86 SER A C 1
ATOM 693 O O . SER A 1 86 ? -15.659 -5.129 -0.387 1.00 66.81 86 SER A O 1
AT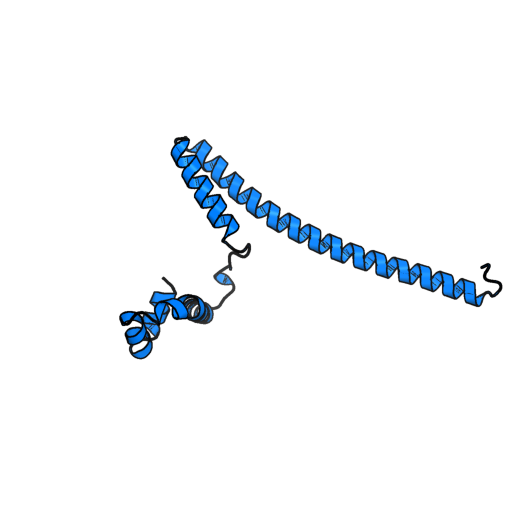OM 695 N N . THR A 1 87 ? -14.797 -3.152 -0.907 1.00 73.94 87 THR A N 1
ATOM 696 C CA . THR A 1 87 ? -15.653 -2.981 -2.088 1.00 73.94 87 THR A CA 1
ATOM 697 C C . THR A 1 87 ? -15.222 -3.829 -3.290 1.00 73.94 87 THR A C 1
ATOM 699 O O . THR A 1 87 ? -16.027 -4.046 -4.194 1.00 73.94 87 THR A O 1
ATOM 702 N N . LEU A 1 88 ? -13.992 -4.364 -3.297 1.00 74.88 88 LEU A N 1
ATOM 703 C CA . LEU A 1 88 ? -13.475 -5.185 -4.400 1.00 74.88 88 LEU A CA 1
ATOM 704 C C . LEU A 1 88 ? -13.937 -6.650 -4.350 1.00 74.88 88 LEU A C 1
ATOM 706 O O . LEU A 1 88 ? -13.815 -7.360 -5.348 1.00 74.88 88 LEU A O 1
ATOM 710 N N . ILE A 1 89 ? -14.451 -7.118 -3.210 1.00 81.94 89 ILE A N 1
ATOM 711 C CA . ILE A 1 89 ? -14.853 -8.514 -3.007 1.00 81.94 89 ILE A CA 1
ATOM 712 C C . ILE A 1 89 ? -16.360 -8.581 -2.788 1.00 81.94 89 ILE A C 1
ATOM 714 O O . ILE A 1 89 ? -16.904 -7.850 -1.963 1.00 81.94 89 ILE A O 1
ATOM 718 N N . SER A 1 90 ? -17.035 -9.492 -3.498 1.00 86.44 90 SER A N 1
ATOM 719 C CA . SER A 1 90 ? -18.471 -9.720 -3.312 1.00 86.44 90 SER A CA 1
ATOM 720 C C . SER A 1 90 ? -18.788 -10.098 -1.856 1.00 86.44 90 SER A C 1
ATOM 722 O O . SER A 1 90 ? -18.004 -10.839 -1.259 1.00 86.44 90 SER A O 1
ATOM 724 N N . PRO A 1 91 ? -19.951 -9.710 -1.306 1.00 81.44 91 PRO A N 1
ATOM 725 C CA . PRO A 1 91 ? -20.308 -10.003 0.084 1.00 81.44 91 PRO A CA 1
ATOM 726 C C . PRO A 1 91 ? -20.200 -11.489 0.462 1.00 81.44 91 PRO A C 1
ATOM 728 O O . PRO A 1 91 ? -19.743 -11.811 1.553 1.00 81.44 91 PRO A O 1
ATOM 731 N N . SER A 1 92 ? -20.542 -12.406 -0.449 1.00 83.69 92 SER A N 1
ATOM 732 C CA . SER A 1 92 ? -20.416 -13.856 -0.234 1.00 83.69 92 SER A CA 1
ATOM 733 C C . SER A 1 92 ? -18.962 -14.303 -0.036 1.00 83.69 92 SER A C 1
ATOM 735 O O . SER A 1 92 ? -18.652 -14.993 0.930 1.00 83.69 92 SER A O 1
ATOM 737 N N . LEU A 1 93 ? -18.054 -13.853 -0.904 1.00 83.38 93 LEU A N 1
ATOM 738 C CA . LEU A 1 93 ? -16.616 -14.131 -0.798 1.00 83.38 93 LEU A CA 1
ATOM 739 C C . LEU A 1 93 ? -15.975 -13.496 0.444 1.00 83.38 93 LEU A C 1
ATOM 741 O O . LEU A 1 93 ? -15.013 -14.045 0.973 1.00 83.38 93 LEU A O 1
ATOM 745 N N . GLN A 1 94 ? -16.488 -12.364 0.938 1.00 85.06 94 GLN A N 1
ATOM 746 C CA . GLN A 1 94 ? -16.006 -11.788 2.201 1.00 85.06 94 GLN A CA 1
ATOM 747 C C . GLN A 1 94 ? -16.310 -12.715 3.374 1.00 85.06 94 GLN A C 1
ATOM 749 O O . GLN A 1 94 ? -15.432 -12.982 4.190 1.00 85.06 94 GLN A O 1
ATOM 754 N N . VAL A 1 95 ? -17.540 -13.230 3.438 1.00 83.88 95 VAL A N 1
ATOM 755 C CA . VAL A 1 95 ? -17.967 -14.162 4.485 1.00 83.88 95 VAL A CA 1
ATOM 756 C C . VAL A 1 95 ? -17.106 -15.427 4.463 1.00 83.88 95 VAL A C 1
ATOM 758 O O . VAL A 1 95 ? -16.591 -15.840 5.502 1.00 83.88 95 VAL A O 1
ATOM 761 N N . GLU A 1 96 ? -16.861 -15.993 3.282 1.00 84.75 96 GLU A N 1
ATOM 762 C CA . GLU A 1 96 ? -15.999 -17.168 3.122 1.00 84.75 96 GLU A CA 1
ATOM 763 C C . GLU A 1 96 ? -14.542 -16.886 3.526 1.00 84.75 96 GLU A C 1
ATOM 765 O O . GLU A 1 96 ? -13.917 -17.682 4.229 1.00 84.75 96 GLU A O 1
ATOM 770 N N . LEU A 1 97 ? -14.011 -15.716 3.167 1.00 84.94 97 LEU A N 1
ATOM 771 C CA . LEU A 1 97 ? -12.666 -15.283 3.543 1.00 84.94 97 LEU A CA 1
ATOM 772 C C . LEU A 1 97 ? -12.529 -15.095 5.061 1.00 84.94 97 LEU A C 1
ATOM 774 O O . LEU A 1 97 ? -11.528 -15.516 5.644 1.00 84.94 97 LEU A O 1
ATOM 778 N N . HIS A 1 98 ? -13.537 -14.522 5.718 1.00 85.88 98 HIS A N 1
ATOM 779 C CA . HIS A 1 98 ? -13.572 -14.383 7.173 1.00 85.88 98 HIS A CA 1
ATOM 780 C C . HIS A 1 98 ? -13.599 -15.742 7.880 1.00 85.88 98 HIS A C 1
ATOM 782 O O . HIS A 1 98 ? -12.826 -15.965 8.818 1.00 85.88 98 HIS A O 1
ATOM 788 N N . VAL A 1 99 ? -14.433 -16.670 7.402 1.00 87.56 99 VAL A N 1
ATOM 789 C CA . VAL A 1 99 ? -14.488 -18.050 7.906 1.00 87.56 99 VAL A CA 1
ATOM 790 C C . VAL A 1 99 ? -13.160 -18.770 7.678 1.00 87.56 99 VAL A C 1
ATOM 792 O O . VAL A 1 99 ? -12.668 -19.433 8.584 1.00 87.56 99 VAL A O 1
ATOM 795 N N . SER A 1 100 ? -12.519 -18.597 6.524 1.00 85.94 100 SER A N 1
ATOM 796 C CA . SER A 1 100 ? -11.216 -19.203 6.237 1.00 85.94 100 SER A CA 1
ATOM 797 C C . SER A 1 100 ? -10.103 -18.662 7.149 1.00 85.94 100 SER A C 1
ATOM 799 O O . SER A 1 100 ? -9.330 -19.435 7.712 1.00 85.94 100 SER A O 1
ATOM 801 N N . GLN A 1 101 ? -10.044 -17.342 7.367 1.00 84.62 101 GLN A N 1
ATOM 802 C CA . GLN A 1 101 ? -8.999 -16.716 8.186 1.00 84.62 101 GLN A CA 1
ATOM 803 C C . GLN A 1 101 ? -9.141 -17.002 9.683 1.00 84.62 101 GLN A C 1
ATOM 805 O O . GLN A 1 101 ? -8.140 -17.206 10.373 1.00 84.62 101 GLN A O 1
ATOM 810 N N . ARG A 1 102 ? -10.370 -16.953 10.210 1.00 85.44 102 ARG A N 1
ATOM 811 C CA . ARG A 1 102 ? -10.627 -17.035 11.657 1.00 85.44 102 ARG A CA 1
ATOM 812 C C . ARG A 1 102 ? -11.188 -18.376 12.095 1.00 85.44 102 ARG A C 1
ATOM 814 O O . ARG A 1 102 ? -10.962 -18.776 13.235 1.00 85.44 102 ARG A O 1
ATOM 821 N N . GLY A 1 103 ? -11.850 -19.102 11.201 1.00 84.12 103 GLY A N 1
ATOM 822 C CA . GLY A 1 103 ? -12.458 -20.394 11.497 1.00 84.12 103 GLY A CA 1
ATOM 823 C C . GLY A 1 103 ? -11.445 -21.433 11.963 1.00 84.12 103 GLY A C 1
ATOM 824 O O . GLY A 1 103 ? -11.767 -22.201 12.859 1.00 84.12 103 GLY A O 1
ATOM 825 N N . GLN A 1 104 ? -10.199 -21.399 11.475 1.00 85.50 104 GLN A N 1
ATOM 826 C CA . GLN A 1 104 ? -9.136 -22.290 11.962 1.00 85.50 104 GLN A CA 1
ATOM 827 C C . GLN A 1 104 ? -8.810 -22.083 13.454 1.00 85.50 104 GLN A C 1
ATOM 829 O O . GLN A 1 104 ? -8.419 -23.024 14.140 1.00 85.50 104 GLN A O 1
ATOM 834 N N . TRP A 1 105 ? -8.974 -20.861 13.962 1.00 85.44 105 TRP A N 1
ATOM 835 C CA . TRP A 1 105 ? -8.704 -20.511 15.360 1.00 85.44 105 TRP A CA 1
ATOM 836 C C . TRP A 1 105 ? -9.940 -20.644 16.247 1.00 85.44 105 TRP A C 1
ATOM 838 O O . TRP A 1 105 ? -9.809 -20.842 17.453 1.00 85.44 105 TRP A O 1
ATOM 848 N N . LEU A 1 106 ? -11.130 -20.517 15.656 1.00 85.06 106 LEU A N 1
ATOM 849 C CA . LEU A 1 106 ? -12.409 -20.575 16.357 1.00 85.06 106 LEU A CA 1
ATOM 850 C C . LEU A 1 106 ? -12.951 -22.004 16.458 1.00 85.06 106 LEU A C 1
ATOM 852 O O . LEU A 1 106 ? -13.490 -22.361 17.497 1.00 85.06 106 LEU A O 1
ATOM 856 N N . SER A 1 107 ? -12.752 -22.851 15.446 1.00 81.88 107 SER A N 1
ATOM 857 C CA . SER A 1 107 ? -13.222 -24.245 15.431 1.00 81.88 107 SER A CA 1
ATOM 858 C C . SER A 1 107 ? -12.745 -25.145 16.585 1.00 81.88 107 SER A C 1
ATOM 860 O O . SER A 1 107 ? -13.499 -26.049 16.940 1.00 81.88 107 SER A O 1
ATOM 862 N N . PRO A 1 108 ? -11.575 -24.934 17.233 1.00 86.31 108 PRO A N 1
ATOM 863 C CA . PRO A 1 108 ? -11.171 -25.734 18.391 1.00 86.31 108 PRO A CA 1
ATOM 864 C C . PRO A 1 108 ? -11.991 -25.433 19.653 1.00 86.31 108 PRO A C 1
ATOM 866 O O . PRO A 1 108 ? -11.948 -26.197 20.616 1.00 86.31 108 PRO A O 1
ATOM 869 N N . LEU A 1 109 ? -12.700 -24.300 19.695 1.00 88.00 109 LEU A N 1
ATOM 870 C CA . LEU A 1 109 ? -13.500 -23.906 20.849 1.00 88.00 109 LEU A CA 1
ATOM 871 C C . LEU A 1 109 ? -14.857 -24.631 20.790 1.00 88.00 109 LEU A C 1
ATOM 873 O O . LEU A 1 109 ? -15.566 -24.506 19.790 1.00 88.00 109 LEU A O 1
ATOM 877 N N . PRO A 1 110 ? -15.286 -25.324 21.862 1.00 86.56 110 PRO A N 1
ATOM 878 C CA . PRO A 1 110 ? -16.473 -26.189 21.835 1.00 86.56 110 PRO A CA 1
ATOM 879 C C . PRO A 1 110 ? -17.761 -25.489 21.377 1.00 86.56 110 PRO A C 1
ATOM 881 O O . PRO A 1 110 ? -18.576 -26.066 20.664 1.00 86.56 110 PRO A O 1
ATOM 884 N N . ILE A 1 111 ? -17.932 -24.220 21.754 1.00 86.38 111 ILE A N 1
ATOM 885 C CA . ILE A 1 111 ? -19.101 -23.400 21.398 1.00 86.38 111 ILE A CA 1
ATOM 886 C C . ILE A 1 111 ? -19.120 -23.098 19.890 1.00 86.38 111 ILE A C 1
ATOM 888 O O . ILE A 1 111 ? -20.177 -23.066 19.259 1.00 86.38 111 ILE A O 1
ATOM 892 N N . PHE A 1 112 ? -17.944 -22.901 19.300 1.00 86.06 112 PHE A N 1
ATOM 893 C CA . PHE A 1 112 ? -17.781 -22.564 17.891 1.00 86.06 112 PHE A CA 1
ATOM 894 C C . PHE A 1 112 ? -17.794 -23.793 16.983 1.00 86.06 112 PHE A C 1
ATOM 896 O O . PHE A 1 112 ? -18.282 -23.710 15.861 1.00 86.06 112 PHE A O 1
ATOM 903 N N . PHE A 1 113 ? -17.378 -24.950 17.497 1.00 84.81 113 PHE A N 1
ATOM 904 C CA . PHE A 1 113 ? -17.590 -26.234 16.833 1.00 84.81 113 PHE A CA 1
ATOM 905 C C . PHE A 1 113 ? -19.088 -26.549 16.684 1.00 84.81 113 PHE A C 1
ATOM 907 O O . PHE A 1 113 ? -19.571 -26.794 15.582 1.00 84.81 113 PHE A O 1
ATOM 914 N N . LEU A 1 114 ? -19.848 -26.444 17.782 1.00 83.12 114 LEU A N 1
ATOM 915 C CA . LEU A 1 114 ? -21.290 -26.721 17.787 1.00 83.12 114 LEU A CA 1
ATOM 916 C C . LEU A 1 114 ? -22.089 -25.727 16.933 1.00 83.12 114 LEU A C 1
ATOM 918 O O . LEU A 1 114 ? -23.052 -26.111 16.271 1.00 83.12 114 LEU A O 1
ATOM 922 N N . THR A 1 115 ? -21.699 -24.449 16.928 1.00 85.12 115 THR A N 1
ATOM 923 C CA . THR A 1 115 ? -22.339 -23.450 16.056 1.00 85.12 115 THR A CA 1
ATOM 924 C C . THR A 1 115 ? -21.942 -23.620 14.593 1.00 85.12 115 THR A C 1
ATOM 926 O O . THR A 1 115 ? -22.779 -23.374 13.733 1.00 85.12 115 THR A O 1
ATOM 929 N N . GLY A 1 116 ? -20.736 -24.109 14.294 1.00 81.81 116 GLY A N 1
ATOM 930 C CA . GLY A 1 116 ? -20.329 -24.482 12.938 1.00 81.81 116 GLY A CA 1
ATOM 931 C C . GLY A 1 116 ? -21.149 -25.637 12.348 1.00 81.81 116 GLY A C 1
ATOM 932 O O . GLY A 1 116 ? -21.512 -25.571 11.177 1.00 81.81 116 GLY A O 1
ATOM 933 N N . GLU A 1 117 ? -21.488 -26.656 13.148 1.00 83.69 117 GLU A N 1
ATOM 934 C CA . GLU A 1 117 ? -22.326 -27.780 12.692 1.00 83.69 117 GLU A CA 1
ATOM 935 C C . GLU A 1 117 ? -23.826 -27.455 12.668 1.00 83.69 117 GLU A C 1
ATOM 937 O O . GLU A 1 117 ? -24.529 -27.853 11.741 1.00 83.69 117 GLU A O 1
ATOM 942 N N . GLY A 1 118 ? -24.336 -26.744 13.680 1.00 84.44 118 GLY A N 1
ATOM 943 C CA . GLY A 1 118 ? -25.773 -26.489 13.819 1.00 84.44 118 GLY A CA 1
ATOM 944 C C . GLY A 1 118 ? -26.277 -25.231 13.107 1.00 84.44 118 GLY A C 1
ATOM 945 O O . GLY A 1 118 ? -27.416 -25.202 12.648 1.00 84.44 118 GLY A O 1
ATOM 946 N N . PHE A 1 119 ? -25.450 -24.184 13.023 1.00 87.25 119 PHE A N 1
ATOM 947 C CA . PHE A 1 119 ? -25.840 -22.858 12.530 1.00 87.25 119 PHE A CA 1
ATOM 948 C C . PHE A 1 119 ? -24.691 -22.185 11.756 1.00 87.25 119 PHE A C 1
ATOM 950 O O . PHE A 1 119 ? -24.118 -21.193 12.227 1.00 87.25 119 PHE A O 1
ATOM 957 N N . PRO A 1 120 ? -24.360 -22.679 10.548 1.00 83.62 120 PRO A N 1
ATOM 958 C CA . PRO A 1 120 ? -23.200 -22.211 9.789 1.00 83.62 120 PRO A CA 1
ATOM 959 C C . PRO A 1 120 ? -23.250 -20.709 9.472 1.00 83.62 120 PRO A C 1
ATOM 961 O O . PRO A 1 120 ? -22.211 -20.057 9.477 1.00 83.62 120 PRO A O 1
ATOM 964 N N . GLU A 1 121 ? -24.437 -20.123 9.278 1.00 83.44 121 GLU A N 1
ATOM 965 C CA . GLU A 1 121 ? -24.579 -18.675 9.057 1.00 83.44 121 GLU A CA 1
ATOM 966 C C . GLU A 1 121 ? -24.196 -17.841 10.287 1.00 83.44 121 GLU A C 1
ATOM 968 O O . GLU A 1 121 ? -23.539 -16.808 10.163 1.00 83.44 121 GLU A O 1
ATOM 973 N N . VAL A 1 122 ? -24.549 -18.301 11.490 1.00 84.56 122 VAL A N 1
ATOM 974 C CA . VAL A 1 122 ? -24.189 -17.618 12.743 1.00 84.56 122 VAL A CA 1
ATOM 975 C C . VAL A 1 122 ? -22.686 -17.708 12.961 1.00 84.56 122 VAL A C 1
ATOM 977 O O . VAL A 1 122 ? -22.050 -16.710 13.293 1.00 84.56 122 VAL A O 1
ATOM 980 N N . PHE A 1 123 ? -22.100 -18.880 12.714 1.00 85.31 123 PHE A N 1
ATOM 981 C CA . PHE A 1 123 ? -20.654 -19.059 12.767 1.00 85.31 123 PHE A CA 1
ATOM 982 C C . PHE A 1 123 ? -19.930 -18.148 11.763 1.00 85.31 123 PHE A C 1
ATOM 984 O O . PHE A 1 123 ? -18.930 -17.516 12.107 1.00 85.31 123 PHE A O 1
ATOM 991 N N . ALA A 1 124 ? -20.471 -18.008 10.552 1.00 84.50 124 ALA A N 1
ATOM 992 C CA . ALA A 1 124 ? -19.926 -17.134 9.524 1.00 84.50 124 ALA A CA 1
ATOM 993 C C . ALA A 1 124 ? -20.000 -15.646 9.910 1.00 84.50 124 ALA A C 1
ATOM 995 O O . ALA A 1 124 ? -19.022 -14.913 9.747 1.00 84.50 124 ALA A O 1
ATOM 996 N N . HIS A 1 125 ? -21.105 -15.214 10.521 1.00 83.81 125 HIS A N 1
ATOM 997 C CA . HIS A 1 125 ? -21.232 -13.871 11.086 1.00 83.81 125 HIS A CA 1
ATOM 998 C C . HIS A 1 125 ? -20.269 -13.621 12.251 1.00 83.81 125 HIS A C 1
ATOM 1000 O O . HIS A 1 125 ? -19.667 -12.551 12.317 1.00 83.81 125 HIS A O 1
ATOM 1006 N N . VAL A 1 126 ? -20.069 -14.600 13.137 1.00 84.31 126 VAL A N 1
ATOM 1007 C CA . VAL A 1 126 ? -19.084 -14.494 14.225 1.00 84.31 126 VAL A CA 1
ATOM 1008 C C . VAL A 1 126 ? -17.660 -14.405 13.675 1.00 84.31 126 VAL A C 1
ATOM 1010 O O . VAL A 1 126 ? -16.849 -13.638 14.187 1.00 84.31 126 VAL A O 1
ATOM 1013 N N . CYS A 1 127 ? -17.349 -15.139 12.606 1.00 82.12 127 CYS A N 1
ATOM 1014 C CA . CYS A 1 127 ? -16.058 -15.018 11.936 1.00 82.12 127 CYS A CA 1
ATOM 1015 C C . CYS A 1 127 ? -15.866 -13.633 11.290 1.00 82.12 127 CYS A C 1
ATOM 1017 O O . CYS A 1 127 ? -14.728 -13.175 11.179 1.00 82.12 127 CYS A O 1
ATOM 1019 N N . GLY A 1 128 ? -16.944 -12.954 10.890 1.00 77.56 128 GLY A N 1
ATOM 1020 C CA . GLY A 1 128 ? -16.912 -11.607 10.306 1.00 77.56 128 GLY A CA 1
ATOM 1021 C C . GLY A 1 128 ? -16.858 -10.440 11.305 1.00 77.56 128 GLY A C 1
ATOM 1022 O O . GLY A 1 128 ? -16.451 -9.351 10.905 1.00 77.56 128 GLY A O 1
ATOM 1023 N N . ALA A 1 129 ? -17.240 -10.648 12.572 1.00 68.50 129 ALA A N 1
ATOM 1024 C CA . ALA A 1 129 ? -17.300 -9.618 13.625 1.00 68.50 129 ALA A CA 1
ATOM 1025 C C . ALA A 1 129 ? -15.916 -9.220 14.169 1.00 68.50 129 ALA A C 1
ATOM 1027 O O . ALA A 1 129 ? -15.609 -8.012 14.248 1.00 68.50 129 ALA A O 1
#

Sequence (129 aa):
VRPDSGWERLYGVFIVGTTLVVIGSALSKITGTLTELRTINSEVSRKRREVRVYLNNQHVPMELTQRIMRFVDYKLERQSSVALDSTLISPSLQVELHVSQRGQWLSPLPIFFLTGEGFPEVFAHVCGA

Secondary structure (DSSP, 8-state):
----SHHHHHHHHHHHHHHHHHHHHHHHHHHHHHHHHHHHHHHHHHHHHHHHHHHHHTT--HHHHHHHHHHHHHHHHHS-S----GGGS-HHHHHHHHHHHHHHHHTTSHHHHHHHHH-HHHHHHHHH-